Protein AF-A0A183HP71-F1 (afdb_monomer)

Foldseek 3Di:
DDDDDDDDFPQDFQWFQAPPRDIDGHFFFDQPDPCRDPVQQVWHFDADPVRGTGTDAPPQWDQQPAPRHTDHPVVSDADQADPDACQVVVVDLADPQWDWDQGNVGIATGGHGQWDWPDPCCPPHTRNDTHGSTDGDDD

Nearest PDB structures (foldseek):
  6pol-assembly3_F  TM=4.000E-01  e=1.725E-05  Homo sapiens
  6pog-assembly1_B  TM=3.734E-01  e=3.952E-04  Homo sapiens
  7do4-assembly1_A  TM=3.138E-01  e=9.184E-04  Homo sapiens
  2bo2-assembly2_B  TM=3.350E-01  e=2.134E-03  Homo sapiens
  2bo2-assembly1_A  TM=3.377E-01  e=4.959E-03  Homo sapiens

Structure (mmCIF, N/CA/C/O backbone):
data_AF-A0A183HP71-F1
#
_entry.id   AF-A0A183HP71-F1
#
loop_
_atom_site.group_PDB
_atom_site.id
_atom_site.type_symbol
_atom_site.label_atom_id
_atom_site.label_alt_id
_atom_site.label_comp_id
_atom_site.label_asym_id
_atom_site.label_entity_id
_atom_site.label_seq_id
_atom_site.pdbx_PDB_ins_code
_atom_site.Cartn_x
_atom_site.Cartn_y
_atom_site.Cartn_z
_atom_site.occupancy
_atom_site.B_iso_or_equiv
_atom_site.auth_seq_id
_atom_site.auth_comp_id
_atom_site.auth_asym_id
_atom_site.auth_atom_id
_atom_site.pdbx_PDB_model_num
ATOM 1 N N . MET A 1 1 ? 14.096 33.521 21.577 1.00 32.28 1 MET A N 1
ATOM 2 C CA . MET A 1 1 ? 13.036 33.972 22.499 1.00 32.28 1 MET A CA 1
ATOM 3 C C . MET A 1 1 ? 11.721 33.892 21.761 1.00 32.28 1 MET A C 1
ATOM 5 O O . MET A 1 1 ? 11.618 34.517 20.716 1.00 32.28 1 MET A O 1
ATOM 9 N N . GLU A 1 2 ? 10.813 33.071 22.289 1.00 38.75 2 GLU A N 1
ATOM 10 C CA . GLU A 1 2 ? 9.353 33.220 22.266 1.00 38.75 2 GLU A CA 1
ATOM 11 C C . GLU A 1 2 ? 8.719 33.864 21.026 1.00 38.75 2 GLU A C 1
ATOM 13 O O . GLU A 1 2 ? 8.859 35.069 20.802 1.00 38.75 2 GLU A O 1
ATOM 18 N N . ARG A 1 3 ? 7.870 33.094 20.334 1.00 34.62 3 ARG A N 1
ATOM 19 C CA . ARG A 1 3 ? 6.476 33.514 20.134 1.00 34.62 3 ARG A CA 1
ATOM 20 C C . ARG A 1 3 ? 5.609 32.359 19.625 1.00 34.62 3 ARG A C 1
ATOM 22 O O . ARG A 1 3 ? 5.648 31.992 18.457 1.00 34.62 3 ARG A O 1
ATOM 29 N N . ASN A 1 4 ? 4.808 31.820 20.542 1.00 41.53 4 ASN A N 1
ATOM 30 C CA . ASN A 1 4 ? 3.597 31.066 20.239 1.00 41.53 4 ASN A CA 1
ATOM 31 C C . ASN A 1 4 ? 2.701 31.889 19.307 1.00 41.53 4 ASN A C 1
ATOM 33 O O . ASN A 1 4 ? 2.211 32.931 19.731 1.00 41.53 4 ASN A O 1
ATOM 37 N N . PHE A 1 5 ? 2.444 31.415 18.088 1.00 36.69 5 PHE A N 1
ATOM 38 C CA . PHE A 1 5 ? 1.324 31.888 17.275 1.00 36.69 5 PHE A CA 1
ATOM 39 C C . PHE A 1 5 ? 0.696 30.708 16.531 1.00 36.69 5 PHE A C 1
ATOM 41 O O . PHE A 1 5 ? 1.190 30.230 15.514 1.00 36.69 5 PHE A O 1
ATOM 48 N N . PHE A 1 6 ? -0.415 30.233 17.092 1.00 49.78 6 PHE A N 1
ATOM 49 C CA . PHE A 1 6 ? -1.426 29.465 16.381 1.00 49.78 6 PHE A CA 1
ATOM 50 C C . PHE A 1 6 ? -1.922 30.292 15.189 1.00 49.78 6 PHE A C 1
ATOM 52 O O . PHE A 1 6 ? -2.352 31.424 15.396 1.00 49.78 6 PHE A O 1
ATOM 59 N N . THR A 1 7 ? -1.874 29.736 13.974 1.00 43.81 7 THR A N 1
ATOM 60 C CA . THR A 1 7 ? -2.961 29.674 12.965 1.00 43.81 7 THR A CA 1
ATOM 61 C C . THR A 1 7 ? -2.404 29.444 11.550 1.00 43.81 7 THR A C 1
ATOM 63 O O . THR A 1 7 ? -1.448 30.084 11.130 1.00 43.81 7 THR A O 1
ATOM 66 N N . ASN A 1 8 ? -3.061 28.530 10.821 1.00 38.72 8 ASN A N 1
ATOM 67 C CA . ASN A 1 8 ? -2.894 28.165 9.401 1.00 38.72 8 ASN A CA 1
ATOM 68 C C . ASN A 1 8 ? -1.723 27.235 9.029 1.00 38.72 8 ASN A C 1
ATOM 70 O O . ASN A 1 8 ? -0.827 27.579 8.263 1.00 38.72 8 ASN A O 1
ATOM 74 N N . LEU A 1 9 ? -1.811 25.991 9.511 1.00 43.06 9 LEU A N 1
ATOM 75 C CA . LEU A 1 9 ? -1.080 24.838 8.980 1.00 43.06 9 LEU A CA 1
ATOM 76 C C . LEU A 1 9 ? -1.717 24.410 7.647 1.00 43.06 9 LEU A C 1
ATOM 78 O O . LEU A 1 9 ? -2.740 23.726 7.641 1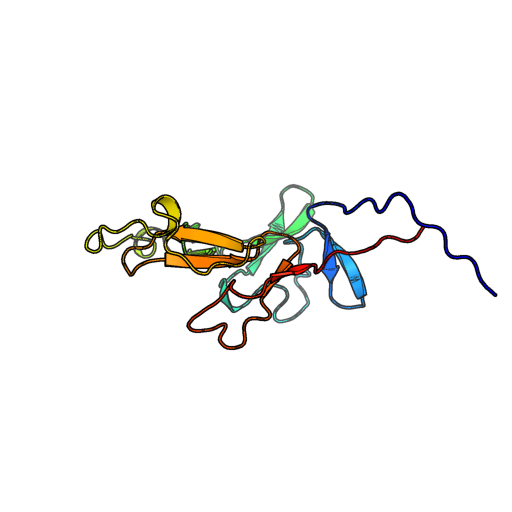.00 43.06 9 LEU A O 1
ATOM 82 N N . LEU A 1 10 ? -1.124 24.788 6.514 1.00 43.56 10 LEU A N 1
ATOM 83 C CA . LEU A 1 10 ? -1.446 24.145 5.239 1.00 43.56 10 LEU A CA 1
ATOM 84 C C . LEU A 1 10 ? -0.812 22.749 5.253 1.00 43.56 10 LEU A C 1
ATOM 86 O O . LEU A 1 10 ? 0.321 22.556 4.818 1.00 43.56 10 LEU A O 1
ATOM 90 N N . THR A 1 11 ? -1.537 21.770 5.800 1.00 47.81 11 THR A N 1
ATOM 91 C CA . THR A 1 11 ? -1.297 20.370 5.441 1.00 47.81 11 THR A CA 1
ATOM 92 C C . THR A 1 11 ? -1.473 20.294 3.931 1.00 47.81 11 THR A C 1
ATOM 94 O O . THR A 1 11 ? -2.521 20.667 3.416 1.00 47.81 11 THR A O 1
ATOM 97 N N . THR A 1 12 ? -0.434 19.908 3.198 1.00 49.12 12 THR A N 1
ATOM 98 C CA . THR A 1 12 ? -0.585 19.565 1.784 1.00 49.12 12 THR A CA 1
ATOM 99 C C . THR A 1 12 ? -0.930 18.081 1.744 1.00 49.12 12 THR A C 1
ATOM 101 O O . THR A 1 12 ? -0.071 17.258 2.078 1.00 49.12 12 THR A O 1
ATOM 104 N N . PRO A 1 13 ? -2.183 17.703 1.416 1.00 54.97 13 PRO A N 1
ATOM 105 C CA . PRO A 1 13 ? -2.508 16.308 1.159 1.00 54.97 13 PRO A CA 1
ATOM 106 C C . PRO A 1 13 ? -1.539 15.772 0.100 1.00 54.97 13 PRO A C 1
ATOM 108 O O . PRO A 1 13 ? -1.270 16.456 -0.887 1.00 54.97 13 PRO A O 1
ATOM 111 N N . GLY A 1 14 ? -0.962 14.596 0.341 1.00 59.00 14 GLY A N 1
ATOM 112 C CA . GLY A 1 14 ? -0.025 13.977 -0.595 1.00 59.00 14 GLY A CA 1
ATOM 113 C C . GLY A 1 14 ? 1.447 14.381 -0.447 1.00 59.00 14 GLY A C 1
ATOM 114 O O . GLY A 1 14 ? 2.200 14.109 -1.368 1.00 59.00 14 GLY A O 1
ATOM 115 N N . TYR A 1 15 ? 1.904 14.980 0.665 1.00 62.47 15 TYR A N 1
ATOM 116 C CA . TYR A 1 15 ? 3.344 15.155 0.957 1.00 62.47 15 TYR A CA 1
ATOM 117 C C . TYR A 1 15 ? 3.758 14.493 2.285 1.00 62.47 15 TYR A C 1
ATOM 119 O O . TYR A 1 15 ? 3.166 14.746 3.336 1.00 62.47 15 TYR A O 1
ATOM 127 N N . ILE A 1 16 ? 4.811 13.671 2.248 1.00 65.69 16 ILE A N 1
ATOM 128 C CA . ILE A 1 16 ? 5.365 12.920 3.389 1.00 65.69 16 ILE A CA 1
ATOM 129 C C . ILE A 1 16 ? 6.839 13.268 3.631 1.00 65.69 16 ILE A C 1
ATOM 131 O O . ILE A 1 16 ? 7.540 13.725 2.728 1.00 65.69 16 ILE A O 1
ATOM 135 N N . ILE A 1 17 ? 7.331 13.025 4.850 1.00 64.62 17 ILE A N 1
ATOM 136 C CA . ILE A 1 17 ? 8.763 13.143 5.168 1.00 64.62 17 ILE A CA 1
ATOM 137 C C . ILE A 1 17 ? 9.520 11.984 4.500 1.00 64.62 17 ILE A C 1
ATOM 139 O O . ILE A 1 17 ? 9.332 10.822 4.870 1.00 64.62 17 ILE A O 1
ATOM 143 N N . GLY A 1 18 ? 10.365 12.307 3.521 1.00 59.94 18 GLY A N 1
ATOM 144 C CA . GLY A 1 18 ? 11.227 11.370 2.805 1.00 59.94 18 GLY A CA 1
ATOM 145 C C . GLY A 1 18 ? 12.593 11.141 3.467 1.00 59.94 18 GLY A C 1
ATOM 146 O O . GLY A 1 18 ? 12.905 11.733 4.511 1.00 59.94 18 GLY A O 1
ATOM 147 N N . PRO A 1 19 ? 13.445 10.297 2.857 1.00 52.91 19 PRO A N 1
ATOM 148 C CA . PRO A 1 19 ? 14.820 10.083 3.301 1.00 52.91 19 PRO A CA 1
ATOM 149 C C . PRO A 1 19 ? 15.590 11.414 3.332 1.00 52.91 19 PRO A C 1
ATOM 151 O O . PRO A 1 19 ? 15.662 12.128 2.334 1.00 52.91 19 PRO A O 1
ATOM 154 N N . GLY A 1 20 ? 16.139 11.782 4.494 1.00 58.88 20 GLY A N 1
ATOM 155 C CA . GLY A 1 20 ? 16.827 13.066 4.700 1.00 58.88 20 GLY A CA 1
ATOM 156 C C . GLY A 1 20 ? 15.970 14.181 5.312 1.00 58.88 20 GLY A C 1
ATOM 157 O O . GLY A 1 20 ? 16.409 15.329 5.342 1.00 58.88 20 GLY A O 1
ATOM 158 N N . GLY A 1 21 ? 14.762 13.869 5.799 1.00 65.25 21 GLY A N 1
ATOM 159 C CA . GLY A 1 21 ? 13.929 14.814 6.559 1.00 65.25 21 GLY A CA 1
ATOM 160 C C . GLY A 1 21 ? 13.247 15.887 5.705 1.00 65.25 21 GLY A C 1
ATOM 161 O O . GLY A 1 21 ? 12.677 16.830 6.247 1.00 65.25 21 GLY A O 1
ATOM 162 N N . LYS A 1 22 ? 13.308 15.759 4.375 1.00 66.50 22 LYS A N 1
ATOM 163 C CA . LYS A 1 22 ? 12.680 16.683 3.425 1.00 66.50 22 LYS A CA 1
ATOM 164 C C . LYS A 1 22 ? 11.285 16.205 3.049 1.00 66.50 22 LYS A C 1
ATOM 166 O O . LYS A 1 22 ? 11.014 15.008 3.011 1.00 66.50 22 LYS A O 1
ATOM 171 N N . CYS A 1 23 ? 10.418 17.151 2.732 1.00 65.44 23 CYS A N 1
ATOM 172 C CA . CYS A 1 23 ? 9.072 16.868 2.265 1.00 65.44 23 CYS A CA 1
ATOM 173 C C . CYS A 1 23 ? 9.078 16.478 0.792 1.00 65.44 23 CYS A C 1
ATOM 175 O O . CYS A 1 23 ? 9.569 17.232 -0.045 1.00 65.44 23 CYS A O 1
ATOM 177 N N . GLN A 1 24 ? 8.521 15.309 0.492 1.00 68.69 24 GLN A N 1
ATOM 178 C CA . GLN A 1 24 ? 8.380 14.774 -0.859 1.00 68.69 24 GLN A CA 1
ATOM 179 C C . GLN A 1 24 ? 6.927 14.391 -1.117 1.00 68.69 24 GLN A C 1
ATOM 181 O O . GLN A 1 24 ? 6.196 14.089 -0.172 1.00 68.69 24 GLN A O 1
ATOM 186 N N . ALA A 1 25 ? 6.506 14.390 -2.381 1.00 66.88 25 ALA A N 1
ATOM 187 C CA . ALA A 1 25 ? 5.168 13.927 -2.713 1.00 66.88 25 ALA A CA 1
ATOM 188 C C . ALA A 1 25 ? 5.035 12.425 -2.385 1.00 66.88 25 ALA A C 1
ATOM 190 O O . ALA A 1 25 ? 5.949 11.627 -2.605 1.00 66.88 25 ALA A O 1
ATOM 191 N N . SER A 1 26 ? 3.915 12.051 -1.785 1.00 68.38 26 SER A N 1
ATOM 192 C CA . SER A 1 26 ? 3.536 10.689 -1.435 1.00 68.38 26 SER A CA 1
ATOM 193 C C . SER A 1 26 ? 3.548 9.823 -2.694 1.00 68.38 26 SER A C 1
ATOM 195 O O . SER A 1 26 ? 3.029 10.220 -3.732 1.00 68.38 26 SER A O 1
ATOM 197 N N . GLY A 1 27 ? 4.225 8.676 -2.629 1.00 73.50 27 GLY A N 1
ATOM 198 C CA . GLY A 1 27 ? 4.428 7.805 -3.787 1.00 73.50 27 GLY A CA 1
ATOM 199 C C . GLY A 1 27 ? 5.595 8.192 -4.704 1.00 73.50 27 GLY A C 1
ATOM 200 O O . GLY A 1 27 ? 5.866 7.437 -5.628 1.00 73.50 27 GLY A O 1
ATOM 201 N N . THR A 1 28 ? 6.324 9.290 -4.462 1.00 83.38 28 THR A N 1
ATOM 202 C CA . THR A 1 28 ? 7.600 9.551 -5.162 1.00 83.38 28 THR A CA 1
ATOM 203 C C . THR A 1 28 ? 8.739 8.720 -4.585 1.00 83.38 28 THR A C 1
ATOM 205 O O . THR A 1 28 ? 8.762 8.405 -3.392 1.00 83.38 28 THR A O 1
ATOM 208 N N . CYS A 1 29 ? 9.700 8.370 -5.433 1.00 85.25 29 CYS A N 1
ATOM 209 C CA . CYS A 1 29 ? 10.843 7.547 -5.059 1.00 85.25 29 CYS A CA 1
ATOM 210 C C . CYS A 1 29 ? 12.110 7.983 -5.802 1.00 85.25 29 CYS A C 1
ATOM 212 O O . CYS A 1 29 ? 12.066 8.776 -6.740 1.00 85.25 29 CYS A O 1
ATOM 214 N N . GLN A 1 30 ? 13.263 7.473 -5.364 1.00 86.44 30 GLN A N 1
ATOM 215 C CA . GLN A 1 30 ? 14.548 7.696 -6.026 1.00 86.44 30 GLN A CA 1
ATOM 216 C C . GLN A 1 30 ? 15.088 6.357 -6.542 1.00 86.44 30 GLN A C 1
ATOM 218 O O . GLN A 1 30 ? 15.310 5.461 -5.728 1.00 86.44 30 GLN A O 1
ATOM 223 N N . PRO A 1 31 ? 15.349 6.204 -7.853 1.00 87.19 31 PRO A N 1
ATOM 224 C CA . PRO A 1 31 ? 15.676 4.906 -8.456 1.00 87.19 31 PRO A CA 1
ATOM 225 C C . PRO A 1 31 ? 17.036 4.346 -8.011 1.00 87.19 31 PRO A C 1
ATOM 227 O O . PRO A 1 31 ? 17.298 3.158 -8.148 1.00 87.19 31 PRO A O 1
ATOM 230 N N . TYR A 1 32 ? 17.910 5.196 -7.471 1.00 85.50 32 TYR A N 1
ATOM 231 C CA . TYR A 1 32 ? 19.235 4.816 -6.979 1.00 85.50 32 TYR A CA 1
ATOM 232 C C . TYR A 1 32 ? 19.254 4.429 -5.493 1.00 85.50 32 TYR A C 1
ATOM 234 O O . TYR A 1 32 ? 20.295 4.000 -4.995 1.00 85.50 32 TYR A O 1
ATOM 242 N N . LEU A 1 33 ? 18.144 4.597 -4.765 1.00 81.19 33 LEU A N 1
ATOM 243 C CA . LEU A 1 33 ? 18.065 4.195 -3.364 1.00 81.19 33 LEU A CA 1
ATOM 244 C C . LEU A 1 33 ? 17.532 2.759 -3.240 1.00 81.19 33 LEU A C 1
ATOM 246 O O . LEU A 1 33 ? 16.492 2.441 -3.820 1.00 81.19 33 LEU A O 1
ATOM 250 N N . PRO A 1 34 ? 18.187 1.889 -2.449 1.00 82.06 34 PRO A N 1
ATOM 251 C CA . PRO A 1 34 ? 17.622 0.586 -2.127 1.00 82.06 34 PRO A CA 1
ATOM 252 C C . PRO A 1 34 ? 16.353 0.770 -1.290 1.00 82.06 34 PRO A C 1
ATOM 254 O O . PRO A 1 34 ? 16.304 1.628 -0.407 1.00 82.06 34 PRO A O 1
ATOM 257 N N . ASN A 1 35 ? 15.335 -0.054 -1.547 1.00 79.38 35 ASN A N 1
ATOM 258 C CA . ASN A 1 35 ? 14.058 -0.042 -0.822 1.00 79.38 35 ASN A CA 1
ATOM 259 C C . ASN A 1 35 ? 13.377 1.340 -0.834 1.00 79.38 35 ASN A C 1
ATOM 261 O O . ASN A 1 35 ? 12.796 1.767 0.162 1.00 79.38 35 ASN A O 1
ATOM 265 N N . ALA A 1 36 ? 13.470 2.051 -1.965 1.00 82.81 36 ALA A N 1
ATOM 266 C CA . ALA A 1 36 ? 12.874 3.375 -2.139 1.00 82.81 36 ALA A CA 1
ATOM 267 C C . ALA A 1 36 ? 11.334 3.377 -2.056 1.00 82.81 36 ALA A C 1
ATOM 269 O O . ALA A 1 36 ? 10.744 4.430 -1.821 1.00 82.81 36 ALA A O 1
ATOM 270 N N . CYS A 1 37 ? 10.704 2.213 -2.233 1.00 84.69 37 CYS A N 1
ATOM 271 C CA . CYS A 1 37 ? 9.262 1.989 -2.141 1.00 84.69 37 CYS A CA 1
ATOM 272 C C . CYS A 1 37 ? 8.918 1.008 -1.011 1.00 84.69 37 CYS A C 1
ATOM 274 O O . CYS A 1 37 ? 9.800 0.310 -0.500 1.00 84.69 37 CYS A O 1
ATOM 276 N N . ASP A 1 38 ? 7.643 0.956 -0.602 1.00 83.50 38 ASP A N 1
ATOM 277 C CA . ASP A 1 38 ? 7.209 0.057 0.473 1.00 83.50 38 ASP A CA 1
ATOM 278 C C . ASP A 1 38 ? 7.350 -1.395 0.008 1.00 83.50 38 ASP A C 1
ATOM 280 O O . ASP A 1 38 ? 6.552 -1.903 -0.781 1.00 83.50 38 ASP A O 1
ATOM 284 N N . GLN A 1 39 ? 8.370 -2.080 0.526 1.00 83.12 39 GLN A N 1
ATOM 285 C CA . GLN A 1 39 ? 8.668 -3.462 0.154 1.00 83.12 39 GLN A CA 1
ATOM 286 C C . GLN A 1 39 ? 7.490 -4.407 0.414 1.00 83.12 39 GLN A C 1
ATOM 288 O O . GLN A 1 39 ? 7.363 -5.423 -0.263 1.00 83.12 39 GLN A O 1
ATOM 293 N N . ARG A 1 40 ? 6.593 -4.073 1.354 1.00 82.31 40 ARG A N 1
ATOM 294 C CA . ARG A 1 40 ? 5.398 -4.880 1.645 1.00 82.31 40 ARG A CA 1
ATOM 295 C C . ARG A 1 40 ? 4.360 -4.794 0.532 1.00 82.31 40 ARG A C 1
ATOM 297 O O . ARG A 1 40 ? 3.566 -5.713 0.381 1.00 82.31 40 ARG A O 1
ATOM 304 N N . ARG A 1 41 ? 4.360 -3.700 -0.236 1.00 86.12 41 ARG A N 1
ATOM 305 C CA . ARG A 1 41 ? 3.464 -3.496 -1.380 1.00 86.12 41 ARG A CA 1
ATOM 306 C C . ARG A 1 41 ? 4.022 -4.066 -2.680 1.00 86.12 41 ARG A C 1
ATOM 308 O O . ARG A 1 41 ? 3.302 -4.068 -3.671 1.00 86.12 41 ARG A O 1
ATOM 315 N N . ASN A 1 42 ? 5.259 -4.571 -2.673 1.00 88.50 42 ASN A N 1
ATOM 316 C CA . ASN A 1 42 ? 5.940 -5.100 -3.856 1.00 88.50 42 ASN A CA 1
ATOM 317 C C . ASN A 1 42 ? 5.990 -4.086 -5.021 1.00 88.50 42 ASN A C 1
ATOM 319 O O . ASN A 1 42 ? 5.809 -4.435 -6.185 1.00 88.50 42 ASN A O 1
ATOM 323 N N . GLU A 1 43 ? 6.176 -2.810 -4.682 1.00 91.31 43 GLU A N 1
ATOM 324 C CA . GLU A 1 43 ? 6.291 -1.709 -5.638 1.00 91.31 43 GLU A CA 1
ATOM 325 C C . GLU A 1 43 ? 7.732 -1.547 -6.122 1.00 91.31 43 GLU A C 1
ATOM 327 O O . GLU A 1 43 ? 8.688 -1.708 -5.356 1.00 91.31 43 GLU A O 1
ATOM 332 N N . GLU A 1 44 ? 7.873 -1.117 -7.370 1.00 91.56 44 GLU A N 1
ATOM 333 C CA . GLU A 1 44 ? 9.141 -0.706 -7.954 1.00 91.56 44 GLU A CA 1
ATOM 334 C C . GLU A 1 44 ? 9.148 0.800 -8.205 1.00 91.56 44 GLU A C 1
ATOM 336 O O . GLU A 1 44 ? 8.121 1.422 -8.482 1.00 91.56 44 GLU A O 1
ATOM 341 N N . CYS A 1 45 ? 10.333 1.399 -8.098 1.00 91.62 45 CYS A N 1
ATOM 342 C CA . CYS A 1 45 ? 10.514 2.806 -8.408 1.00 91.62 45 CYS A CA 1
ATOM 343 C C . CYS A 1 45 ? 10.637 2.981 -9.925 1.00 91.62 45 CYS A C 1
ATOM 345 O O . CYS A 1 45 ? 11.710 2.749 -10.487 1.00 91.62 45 CYS A O 1
ATOM 347 N N . LEU A 1 46 ? 9.539 3.360 -10.581 1.00 92.56 46 LEU A N 1
ATOM 348 C CA . LEU A 1 46 ? 9.436 3.445 -12.038 1.00 92.56 46 LEU A CA 1
ATOM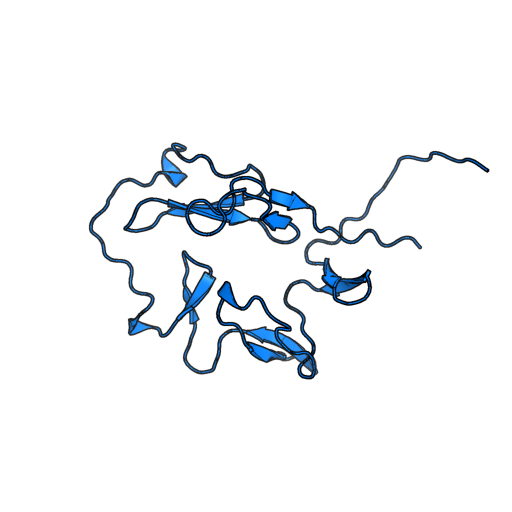 349 C C . LEU A 1 46 ? 9.233 4.899 -12.501 1.00 92.56 46 LEU A C 1
ATOM 351 O O . LEU A 1 46 ? 8.719 5.718 -11.735 1.00 92.56 46 LEU A O 1
ATOM 355 N N . PRO A 1 47 ? 9.650 5.250 -13.734 1.00 91.62 47 PRO A N 1
ATOM 356 C CA . PRO A 1 47 ? 9.415 6.579 -14.294 1.00 91.62 47 PRO A CA 1
ATOM 357 C C . PRO A 1 47 ? 7.919 6.918 -14.357 1.00 91.62 47 PRO A C 1
ATOM 359 O O . PRO A 1 47 ? 7.102 6.047 -14.658 1.00 91.62 47 PRO A O 1
ATOM 362 N N . ASP A 1 48 ? 7.565 8.175 -14.093 1.00 87.88 48 ASP A N 1
ATOM 363 C CA . ASP A 1 48 ? 6.215 8.711 -14.310 1.00 87.88 48 ASP A CA 1
ATOM 364 C C . ASP A 1 48 ? 6.110 9.520 -15.621 1.00 87.88 48 ASP A C 1
ATOM 366 O O . ASP A 1 48 ? 7.113 9.825 -16.273 1.00 87.88 48 ASP A O 1
ATOM 370 N N . ASP A 1 49 ? 4.884 9.896 -16.001 1.00 87.88 49 ASP A N 1
ATOM 371 C CA . ASP A 1 49 ? 4.594 10.665 -17.225 1.00 87.88 49 ASP A CA 1
ATOM 372 C C . ASP A 1 49 ? 5.109 12.119 -17.192 1.00 87.88 49 ASP A C 1
ATOM 374 O O . ASP A 1 49 ? 5.137 12.805 -18.216 1.00 87.88 49 ASP A O 1
ATOM 378 N N . TYR A 1 50 ? 5.522 12.607 -16.022 1.00 85.69 50 TYR A N 1
ATOM 379 C CA . TYR A 1 50 ? 5.989 13.974 -15.788 1.00 85.69 50 TYR A CA 1
ATOM 380 C C . TYR A 1 50 ? 7.522 14.065 -15.702 1.00 85.69 50 TYR A C 1
ATOM 382 O O . TYR A 1 50 ? 8.062 15.132 -15.399 1.00 85.69 50 TYR A O 1
ATOM 390 N N . GLY A 1 51 ? 8.233 12.969 -15.992 1.00 82.56 51 GLY A N 1
ATOM 391 C CA . GLY A 1 51 ? 9.695 12.897 -15.943 1.00 82.56 51 GLY A CA 1
ATOM 392 C C . GLY A 1 51 ? 10.272 12.713 -14.534 1.00 82.56 51 GLY A C 1
ATOM 393 O O . GLY A 1 51 ? 11.478 12.886 -14.343 1.00 82.56 51 GLY A O 1
ATOM 394 N N . GLY A 1 52 ? 9.429 12.389 -13.553 1.00 86.12 52 GLY A N 1
ATOM 395 C CA . GLY A 1 52 ? 9.795 11.968 -12.205 1.00 86.12 52 GLY A CA 1
ATOM 396 C C . GLY A 1 52 ? 9.840 10.445 -12.053 1.00 86.12 52 GLY A C 1
ATOM 397 O O . GLY A 1 52 ? 9.781 9.694 -13.026 1.00 86.12 52 GLY A O 1
ATOM 398 N N . PHE A 1 53 ? 9.967 9.985 -10.808 1.00 89.06 53 PHE A N 1
ATOM 399 C CA . PHE A 1 53 ? 9.913 8.567 -10.455 1.00 89.06 53 PHE A CA 1
ATOM 400 C C . PHE A 1 53 ? 8.914 8.355 -9.322 1.00 89.06 53 PHE A C 1
ATOM 402 O O . PHE A 1 53 ? 8.940 9.063 -8.307 1.00 89.06 53 PHE A O 1
ATOM 409 N N . THR A 1 54 ? 8.060 7.350 -9.480 1.00 89.25 54 THR A N 1
ATOM 410 C CA . THR A 1 54 ? 7.026 6.997 -8.510 1.00 89.25 54 THR A CA 1
ATOM 411 C C . THR A 1 54 ? 6.993 5.497 -8.240 1.00 89.25 54 THR A C 1
ATOM 413 O O . THR A 1 54 ? 7.394 4.678 -9.067 1.00 89.25 54 THR A O 1
ATOM 416 N N . CYS A 1 55 ? 6.535 5.131 -7.045 1.00 89.56 55 CYS A N 1
ATOM 417 C CA . CYS A 1 55 ? 6.311 3.750 -6.648 1.00 89.56 55 CYS A CA 1
ATOM 418 C C . CYS A 1 55 ? 5.093 3.206 -7.390 1.00 89.56 55 CYS A C 1
ATOM 420 O O . CYS A 1 55 ? 3.946 3.565 -7.102 1.00 89.56 55 CYS A O 1
ATOM 422 N N . GLN A 1 56 ? 5.355 2.341 -8.358 1.00 92.56 56 GLN A N 1
ATOM 423 C CA . GLN A 1 56 ? 4.358 1.753 -9.240 1.00 92.56 56 GLN A CA 1
ATOM 424 C C . GLN A 1 56 ? 4.440 0.231 -9.162 1.00 92.56 56 GLN A C 1
ATOM 426 O O . GLN A 1 56 ? 5.436 -0.339 -8.709 1.00 92.56 56 GLN A O 1
ATOM 431 N N . CYS A 1 57 ? 3.378 -0.443 -9.596 1.00 92.50 57 CYS A N 1
ATOM 432 C CA . CYS A 1 57 ? 3.455 -1.886 -9.738 1.00 92.50 57 CYS A CA 1
ATOM 433 C C . CYS A 1 57 ? 4.374 -2.262 -10.902 1.00 92.50 57 CYS A C 1
ATOM 435 O O . CYS A 1 57 ? 4.387 -1.557 -11.914 1.00 92.50 57 CYS A O 1
ATOM 437 N N . PRO A 1 58 ? 5.111 -3.379 -10.786 1.00 92.38 58 PRO A N 1
ATOM 438 C CA . PRO A 1 58 ? 5.883 -3.911 -11.897 1.00 92.38 58 PRO A CA 1
ATOM 439 C C . PRO A 1 58 ? 5.003 -4.163 -13.127 1.00 92.38 58 PRO A C 1
ATOM 441 O O . PRO A 1 58 ? 3.783 -4.323 -13.030 1.00 92.38 58 PRO A O 1
ATOM 444 N N . VAL A 1 59 ? 5.633 -4.256 -14.298 1.00 90.44 59 VAL A N 1
ATOM 445 C CA . VAL A 1 59 ? 4.927 -4.495 -15.565 1.00 90.44 59 VAL A CA 1
ATOM 446 C C . VAL A 1 59 ? 4.040 -5.744 -15.463 1.00 90.44 59 VAL A C 1
ATOM 448 O O . VAL A 1 59 ? 4.464 -6.786 -14.959 1.00 90.44 59 VAL A O 1
ATOM 451 N N . ASN A 1 60 ? 2.808 -5.646 -15.972 1.00 86.62 60 ASN A N 1
ATOM 452 C CA . ASN A 1 60 ? 1.774 -6.692 -15.920 1.00 86.62 60 ASN A CA 1
ATOM 453 C C . ASN A 1 60 ? 1.285 -7.053 -14.505 1.00 86.62 60 ASN A C 1
ATOM 455 O O . ASN A 1 60 ? 0.748 -8.144 -14.291 1.00 86.62 60 ASN A O 1
ATOM 459 N N . GLN A 1 61 ? 1.457 -6.152 -13.543 1.00 92.00 61 GLN A N 1
ATOM 460 C CA . GLN A 1 61 ? 0.852 -6.252 -12.222 1.00 92.00 61 GLN A CA 1
ATOM 461 C C . GLN A 1 61 ? -0.075 -5.066 -11.978 1.00 92.00 61 GLN A C 1
ATOM 463 O O . GLN A 1 61 ? 0.119 -3.973 -12.509 1.00 92.00 61 GLN A O 1
ATOM 468 N N . ILE A 1 62 ? -1.088 -5.291 -11.153 1.00 88.81 62 ILE A N 1
ATOM 469 C CA . ILE A 1 62 ? -2.011 -4.266 -10.678 1.00 88.81 62 ILE A CA 1
ATOM 470 C C . ILE A 1 62 ? -1.971 -4.231 -9.153 1.00 88.81 62 ILE A C 1
ATOM 472 O O . ILE A 1 62 ? -1.556 -5.194 -8.507 1.00 88.81 62 ILE A O 1
ATOM 476 N N . ARG A 1 63 ? -2.415 -3.122 -8.560 1.00 87.38 63 ARG A N 1
ATOM 477 C CA . ARG A 1 63 ? -2.607 -3.057 -7.109 1.00 87.38 63 ARG A CA 1
ATOM 478 C C . ARG A 1 63 ? -3.820 -3.895 -6.738 1.00 87.38 63 ARG A C 1
ATOM 480 O O . ARG A 1 63 ? -4.902 -3.672 -7.278 1.00 87.38 63 ARG A O 1
ATOM 487 N N . HIS A 1 64 ? -3.653 -4.808 -5.788 1.00 83.69 64 HIS A N 1
ATOM 488 C CA . HIS A 1 64 ? -4.776 -5.521 -5.202 1.00 83.69 64 HIS A CA 1
ATOM 489 C C . HIS A 1 64 ? -5.761 -4.505 -4.594 1.00 83.69 64 HIS A C 1
ATOM 491 O O . HIS A 1 64 ? -5.327 -3.677 -3.785 1.00 83.69 64 HIS A O 1
ATOM 497 N N . PRO A 1 65 ? -7.070 -4.561 -4.907 1.00 76.12 65 PRO A N 1
ATOM 498 C CA . PRO A 1 65 ? -8.043 -3.584 -4.404 1.00 76.12 65 PRO A CA 1
ATOM 499 C C . PRO A 1 65 ? -8.082 -3.558 -2.869 1.00 76.12 65 PRO A C 1
ATOM 501 O O . PRO A 1 65 ? -8.146 -2.494 -2.257 1.00 76.12 65 PRO A O 1
ATOM 504 N N . VAL A 1 66 ? -7.947 -4.739 -2.262 1.00 71.31 66 VAL A N 1
ATOM 505 C CA . VAL A 1 66 ? -7.866 -4.934 -0.811 1.00 71.31 66 VAL A CA 1
ATOM 506 C C . VAL A 1 66 ? -6.505 -4.583 -0.206 1.00 71.31 66 VAL A C 1
ATOM 508 O O . VAL A 1 66 ? -6.391 -3.651 0.583 1.00 71.31 66 VAL A O 1
ATOM 511 N N . THR A 1 67 ? -5.460 -5.350 -0.517 1.00 74.62 67 THR A N 1
ATOM 512 C CA . THR A 1 67 ? -4.201 -5.277 0.240 1.00 74.62 67 THR A CA 1
ATOM 513 C C . THR A 1 67 ? -3.276 -4.158 -0.233 1.00 74.62 67 THR A C 1
ATOM 515 O O . THR A 1 67 ? -2.295 -3.860 0.443 1.00 74.62 67 THR A O 1
ATOM 518 N N . GLN A 1 68 ? -3.570 -3.527 -1.379 1.00 84.88 68 GLN A N 1
ATOM 519 C CA . GLN A 1 68 ? -2.709 -2.543 -2.054 1.00 84.88 68 GLN A CA 1
ATOM 520 C C . GLN A 1 68 ? -1.327 -3.089 -2.459 1.00 84.88 68 GLN A C 1
ATOM 522 O O . GLN A 1 68 ? -0.452 -2.321 -2.866 1.00 84.88 68 GLN A O 1
ATOM 527 N N . ILE A 1 69 ? -1.142 -4.410 -2.379 1.00 86.44 69 ILE A N 1
ATOM 528 C CA . ILE A 1 69 ? 0.050 -5.131 -2.824 1.00 86.44 69 ILE A CA 1
ATOM 529 C C . ILE A 1 69 ? -0.041 -5.335 -4.336 1.00 86.44 69 ILE A C 1
ATOM 531 O O . ILE A 1 69 ? -1.104 -5.669 -4.857 1.00 86.44 69 ILE A O 1
ATOM 535 N N . CYS A 1 70 ? 1.062 -5.134 -5.049 1.00 90.62 70 CYS A N 1
ATOM 536 C CA . CYS A 1 70 ? 1.149 -5.416 -6.473 1.00 90.62 70 CYS A CA 1
ATOM 537 C C . CYS A 1 70 ? 1.101 -6.928 -6.728 1.00 90.62 70 CYS A C 1
ATOM 539 O O . CYS A 1 70 ? 1.957 -7.681 -6.257 1.00 90.62 70 CYS A O 1
ATOM 541 N N . CYS A 1 71 ? 0.081 -7.367 -7.463 1.00 88.38 71 CYS A N 1
ATOM 542 C CA . CYS A 1 71 ? -0.166 -8.760 -7.827 1.00 88.38 71 CYS A CA 1
ATOM 543 C C . CYS A 1 71 ? -0.505 -8.879 -9.318 1.00 88.38 71 CYS A C 1
ATOM 545 O O . CYS A 1 71 ? -0.884 -7.913 -9.983 1.00 88.38 71 CYS A O 1
ATOM 547 N N . LYS A 1 72 ? -0.342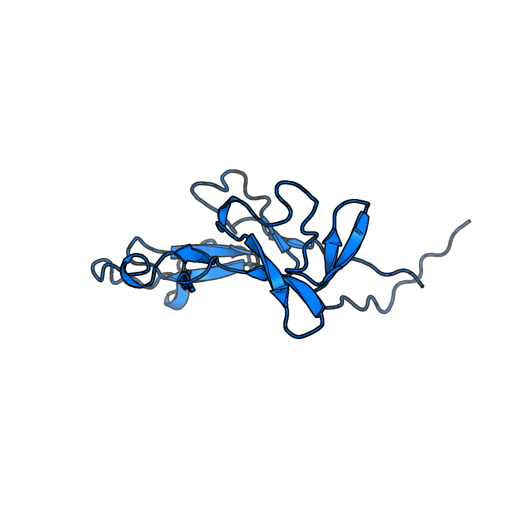 -10.082 -9.875 1.00 89.06 72 LYS A N 1
ATOM 548 C CA . LYS A 1 72 ? -0.809 -10.378 -11.237 1.00 89.06 72 LYS A CA 1
ATOM 549 C C . LYS A 1 72 ? -2.332 -10.417 -11.254 1.00 89.06 72 LYS A C 1
ATOM 551 O O . LYS A 1 72 ? -2.924 -10.873 -10.284 1.00 89.06 72 LYS A O 1
ATOM 556 N N . PHE A 1 73 ? -2.938 -10.032 -12.375 1.00 78.19 73 PHE A N 1
ATOM 557 C CA . PHE A 1 73 ? -4.395 -9.990 -12.537 1.00 78.19 73 PHE A CA 1
ATOM 558 C C . PHE A 1 73 ? -5.091 -11.284 -12.072 1.00 78.19 73 PHE A C 1
ATOM 560 O O . PHE A 1 73 ? -6.023 -11.230 -11.277 1.00 78.19 73 PHE A O 1
ATOM 567 N N . ASP A 1 74 ? -4.556 -12.445 -12.454 1.00 73.06 74 ASP A N 1
ATOM 568 C CA . ASP A 1 74 ? -5.123 -13.757 -12.106 1.00 73.06 74 ASP A CA 1
ATOM 569 C C . ASP A 1 74 ? -4.917 -14.164 -10.634 1.00 73.06 74 ASP A C 1
ATOM 571 O O . ASP A 1 74 ? -5.547 -15.104 -10.163 1.00 73.06 74 ASP A O 1
ATOM 575 N N . LEU A 1 75 ? -4.028 -13.476 -9.909 1.00 70.62 75 LEU A N 1
ATOM 576 C CA . LEU A 1 75 ? -3.723 -13.708 -8.490 1.00 70.62 75 LEU A CA 1
ATOM 577 C C . LEU A 1 75 ? -4.378 -12.677 -7.563 1.00 70.62 75 LEU A C 1
ATOM 579 O O . LEU A 1 75 ? -4.386 -12.880 -6.356 1.00 70.62 75 LEU A O 1
ATOM 583 N N . CYS A 1 76 ? -4.904 -11.575 -8.102 1.00 74.00 76 CYS A N 1
ATOM 584 C CA . CYS A 1 76 ? -5.653 -10.580 -7.333 1.00 74.00 76 CYS A CA 1
ATOM 585 C C . CYS A 1 76 ? -7.142 -10.962 -7.178 1.00 74.00 76 CYS A C 1
ATOM 587 O O . CYS A 1 76 ? -7.979 -10.080 -6.977 1.00 74.00 76 CYS A O 1
ATOM 589 N N . GLN A 1 77 ? -7.485 -12.243 -7.361 1.00 68.75 77 GLN A N 1
ATOM 590 C CA . GLN A 1 77 ? -8.858 -12.734 -7.275 1.00 68.75 77 GLN A CA 1
ATOM 591 C C . GLN A 1 77 ? -9.318 -12.840 -5.818 1.00 68.75 77 GLN A C 1
ATOM 593 O O . GLN A 1 77 ? -8.555 -13.225 -4.937 1.00 68.75 77 GLN A O 1
ATOM 598 N N . ILE A 1 78 ? -10.581 -12.474 -5.628 1.00 62.78 78 ILE A N 1
ATOM 599 C CA . ILE A 1 78 ? -11.343 -12.415 -4.381 1.00 62.78 78 ILE A CA 1
ATOM 600 C C . ILE A 1 78 ? -12.125 -13.753 -4.300 1.00 62.78 78 ILE A C 1
ATOM 602 O O . ILE A 1 78 ? -12.892 -14.063 -5.212 1.00 62.78 78 ILE A O 1
ATOM 606 N N . ASP A 1 79 ? -11.840 -14.597 -3.307 1.00 54.69 79 ASP A N 1
ATOM 607 C CA . ASP A 1 79 ? -12.475 -15.895 -3.016 1.00 54.69 79 ASP A CA 1
ATOM 608 C C . ASP A 1 79 ? -13.853 -1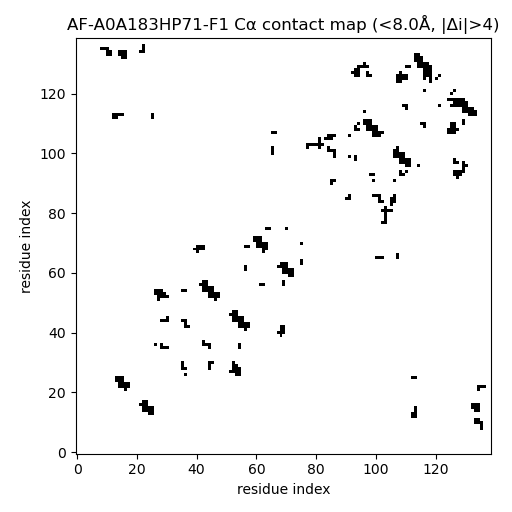5.680 -2.349 1.00 54.69 79 ASP A C 1
ATOM 610 O O . ASP A 1 79 ? -13.942 -15.422 -1.163 1.00 54.69 79 ASP A O 1
ATOM 614 N N . GLU A 1 80 ? -14.961 -15.771 -3.087 1.00 57.31 80 GLU A N 1
ATOM 615 C CA . GLU A 1 80 ? -16.317 -15.328 -2.679 1.00 57.31 80 GLU A CA 1
ATOM 616 C C . GLU A 1 80 ? -16.945 -15.913 -1.380 1.00 57.31 80 GLU A C 1
ATOM 618 O O . GLU A 1 80 ? -18.121 -15.659 -1.102 1.00 57.31 80 GLU A O 1
ATOM 623 N N . ASN A 1 81 ? -16.242 -16.686 -0.548 1.00 58.16 81 ASN A N 1
ATOM 624 C CA . ASN A 1 81 ? -16.858 -17.436 0.550 1.00 58.16 81 ASN A CA 1
ATOM 625 C C . ASN A 1 81 ? -16.595 -16.909 1.975 1.00 58.16 81 ASN A C 1
ATOM 627 O O . ASN A 1 81 ? -16.301 -17.687 2.890 1.00 58.16 81 ASN A O 1
ATOM 631 N N . ARG A 1 82 ? -16.820 -15.606 2.200 1.00 56.75 82 ARG A N 1
ATOM 632 C CA . ARG A 1 82 ? -17.168 -15.048 3.526 1.00 56.75 82 ARG A CA 1
ATOM 633 C C . ARG A 1 82 ? -17.948 -13.734 3.386 1.00 56.75 82 ARG A C 1
ATOM 635 O O . ARG A 1 82 ? -17.401 -12.654 3.236 1.00 56.75 82 ARG A O 1
ATOM 642 N N . LEU A 1 83 ? -19.271 -13.838 3.448 1.00 61.62 83 LEU A N 1
ATOM 643 C CA . LEU A 1 83 ? -20.229 -12.788 3.064 1.00 61.62 83 LEU A CA 1
ATOM 644 C C . LEU A 1 83 ? -20.597 -11.775 4.171 1.00 61.62 83 LEU A C 1
ATOM 646 O O . LEU A 1 83 ? -21.683 -11.195 4.134 1.00 61.62 83 LEU A O 1
ATOM 650 N N . VAL A 1 84 ? -19.744 -11.562 5.177 1.00 76.44 84 VAL A N 1
ATOM 651 C CA . VAL A 1 84 ? -19.971 -10.483 6.155 1.00 76.44 84 VAL A CA 1
ATOM 652 C C . VAL A 1 84 ? -19.132 -9.294 5.735 1.00 76.44 84 VAL A C 1
ATOM 654 O O . VAL A 1 84 ? -17.918 -9.394 5.722 1.00 76.44 84 VAL A O 1
ATOM 657 N N . ASP A 1 85 ? -19.788 -8.182 5.402 1.00 85.38 85 ASP A N 1
ATOM 658 C CA . ASP A 1 85 ? -19.101 -6.916 5.181 1.00 85.38 85 ASP A CA 1
ATOM 659 C C . ASP A 1 85 ? -18.957 -6.175 6.511 1.00 85.38 85 ASP A C 1
ATOM 661 O O . ASP A 1 85 ? -19.873 -5.461 6.948 1.00 85.38 85 ASP A O 1
ATOM 665 N N . GLU A 1 86 ? -17.827 -6.379 7.196 1.00 87.31 86 GLU A N 1
ATOM 666 C CA . GLU A 1 86 ? -17.570 -5.709 8.470 1.00 87.31 86 GLU A CA 1
ATOM 667 C C . GLU A 1 86 ? -17.431 -4.192 8.313 1.00 87.31 86 GLU A C 1
ATOM 669 O O . GLU A 1 86 ? -17.759 -3.454 9.247 1.00 87.31 86 GLU A O 1
ATOM 674 N N . CYS A 1 87 ? -17.010 -3.723 7.135 1.00 90.44 87 CYS A N 1
ATOM 675 C CA . CYS A 1 87 ? -16.881 -2.306 6.814 1.00 90.44 87 CYS A CA 1
ATOM 676 C C . CYS A 1 87 ? -18.247 -1.630 6.673 1.00 90.44 87 CYS A C 1
ATOM 678 O O . CYS A 1 87 ? -18.491 -0.604 7.309 1.00 90.44 87 CYS A O 1
ATOM 680 N N . ALA A 1 88 ? -19.164 -2.219 5.904 1.00 89.19 88 ALA A N 1
ATOM 681 C CA . ALA A 1 88 ? -20.530 -1.716 5.753 1.00 89.19 88 ALA A CA 1
ATOM 682 C C . ALA A 1 88 ? -21.345 -1.859 7.045 1.00 89.19 88 ALA A C 1
ATOM 684 O O . ALA A 1 88 ? -22.187 -1.014 7.351 1.00 89.19 88 ALA A O 1
ATOM 685 N N . SER A 1 89 ? -21.073 -2.907 7.823 1.00 86.75 89 SER A N 1
ATOM 686 C CA . SER A 1 89 ? -21.754 -3.170 9.094 1.00 86.75 89 SER A CA 1
ATOM 687 C C . SER A 1 89 ? -21.168 -2.378 10.272 1.00 86.75 89 SER A C 1
ATOM 689 O O . SER A 1 89 ? -21.739 -2.394 11.361 1.00 86.75 89 SER A O 1
ATOM 691 N N . GLY A 1 90 ? -20.034 -1.692 10.083 1.00 87.94 90 GLY A N 1
ATOM 692 C CA . GLY A 1 90 ? -19.355 -0.922 11.130 1.00 87.94 90 GLY A CA 1
ATOM 693 C C . GLY A 1 90 ? -18.769 -1.775 12.262 1.00 87.94 90 GLY A C 1
ATOM 694 O O . GLY A 1 90 ? -18.461 -1.256 13.333 1.00 87.94 90 GLY A O 1
ATOM 695 N N . ILE A 1 91 ? -18.611 -3.081 12.043 1.00 88.69 91 ILE A N 1
ATOM 696 C CA . ILE A 1 91 ? -18.080 -4.054 13.014 1.00 88.69 91 ILE A CA 1
ATOM 697 C C . ILE A 1 91 ? -16.580 -4.287 12.791 1.00 88.69 91 ILE A C 1
ATOM 699 O O . ILE A 1 91 ? -16.079 -5.407 12.850 1.00 88.69 91 ILE A O 1
ATOM 703 N N . HIS A 1 92 ? -15.857 -3.199 12.547 1.00 91.94 92 HIS A N 1
ATOM 704 C CA . HIS A 1 92 ? -14.413 -3.182 12.373 1.00 91.94 92 HIS A CA 1
ATOM 705 C C . HIS A 1 92 ? -13.750 -2.318 13.447 1.00 91.94 92 HIS A C 1
ATOM 707 O O . HIS A 1 92 ? -14.329 -1.359 13.952 1.00 91.94 92 HIS A O 1
ATOM 713 N N . ASP A 1 93 ? -12.492 -2.606 13.759 1.00 94.81 93 ASP A N 1
ATOM 714 C CA . ASP A 1 93 ? -11.681 -1.846 14.718 1.00 94.81 93 ASP A CA 1
ATOM 715 C C . ASP A 1 93 ? -10.635 -0.935 14.043 1.00 94.81 93 ASP A C 1
ATOM 717 O O . ASP A 1 93 ? -9.709 -0.474 14.703 1.00 94.81 93 ASP A O 1
ATOM 721 N N . CYS A 1 94 ? -10.772 -0.649 12.739 1.00 96.00 94 CYS A N 1
ATOM 722 C CA . CYS A 1 94 ? -9.909 0.302 12.023 1.00 96.00 94 CYS A CA 1
ATOM 723 C C . CYS A 1 94 ? -9.772 1.654 12.742 1.00 96.00 94 CYS A C 1
ATOM 725 O O . CYS A 1 94 ? -10.748 2.195 13.266 1.00 96.00 94 CYS A O 1
ATOM 727 N N . ASP A 1 95 ? -8.578 2.252 12.678 1.00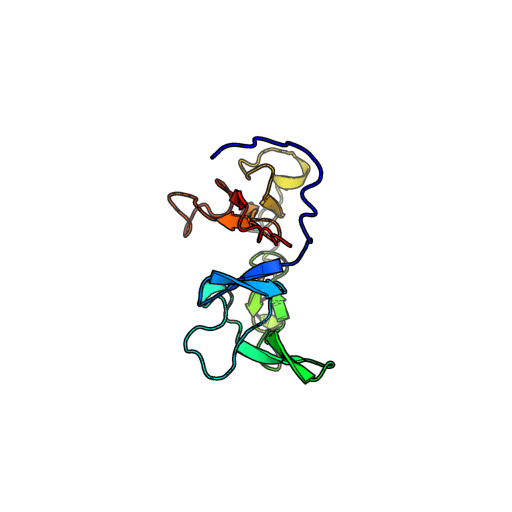 97.00 95 ASP A N 1
ATOM 728 C CA . ASP A 1 95 ? -8.374 3.640 13.099 1.00 97.00 95 ASP A CA 1
ATOM 729 C C . ASP A 1 95 ? -9.279 4.585 12.278 1.00 97.00 95 ASP A C 1
ATOM 731 O O . ASP A 1 95 ? -9.553 4.351 11.101 1.00 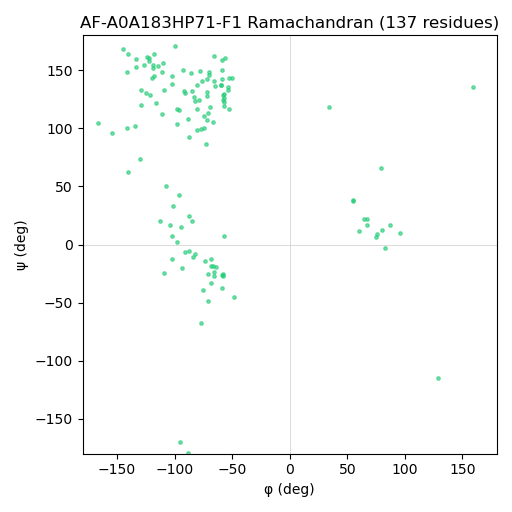97.00 95 ASP A O 1
ATOM 735 N N . ARG A 1 96 ? -9.708 5.711 12.857 1.00 94.62 96 ARG A N 1
ATOM 736 C CA . ARG A 1 96 ? -10.472 6.752 12.134 1.00 94.62 96 ARG A CA 1
ATOM 737 C C . ARG A 1 96 ? -9.723 7.314 10.915 1.00 94.62 96 ARG A C 1
ATOM 739 O O . ARG A 1 96 ? -10.329 7.802 9.954 1.00 94.62 96 ARG A O 1
ATOM 746 N N . ASN A 1 97 ? -8.395 7.268 10.970 1.00 92.56 97 ASN A N 1
ATOM 747 C CA . ASN A 1 97 ? -7.479 7.668 9.914 1.00 92.56 97 ASN A CA 1
ATOM 748 C C . ASN A 1 97 ? -7.055 6.474 9.044 1.00 92.56 97 ASN A C 1
ATOM 750 O O . ASN A 1 97 ? -6.095 6.590 8.288 1.00 92.56 97 ASN A O 1
ATOM 754 N N . ALA A 1 98 ? -7.758 5.345 9.123 1.00 93.50 98 ALA A N 1
ATOM 755 C CA . ALA A 1 98 ? -7.618 4.209 8.227 1.00 93.50 98 ALA A CA 1
ATOM 756 C C . ALA A 1 98 ? -8.845 4.063 7.316 1.00 93.50 98 ALA A C 1
ATOM 758 O O . ALA A 1 98 ? -9.938 4.546 7.615 1.00 93.50 98 ALA A O 1
ATOM 759 N N . ASN A 1 99 ? -8.639 3.408 6.181 1.00 93.88 99 ASN A N 1
ATOM 760 C CA . ASN A 1 99 ? -9.681 2.878 5.321 1.00 93.88 99 ASN A CA 1
ATOM 761 C C . ASN A 1 99 ? -9.969 1.438 5.756 1.00 93.88 99 ASN A C 1
ATOM 763 O O . ASN A 1 99 ? -9.033 0.649 5.904 1.00 93.88 99 ASN A O 1
ATOM 767 N N . CYS A 1 100 ? -11.246 1.113 5.955 1.00 94.50 100 CYS A N 1
ATOM 768 C CA . CYS A 1 100 ? -11.705 -0.265 6.095 1.00 94.50 100 CYS A CA 1
ATOM 769 C C . CYS A 1 100 ? -11.928 -0.842 4.704 1.00 94.50 100 CYS A C 1
ATOM 771 O O . CYS A 1 100 ? -12.552 -0.187 3.866 1.00 94.50 100 CYS A O 1
ATOM 773 N N . ILE A 1 101 ? -11.413 -2.042 4.459 1.00 89.06 101 ILE A N 1
ATOM 774 C CA . ILE A 1 101 ? -11.610 -2.739 3.197 1.00 89.06 101 ILE A CA 1
ATOM 775 C C . ILE A 1 101 ? -12.093 -4.150 3.495 1.00 89.06 101 ILE A C 1
ATOM 777 O O . ILE A 1 101 ? -11.402 -4.907 4.179 1.00 89.06 101 ILE A O 1
ATOM 781 N N . ASN A 1 102 ? -13.280 -4.472 2.987 1.00 84.56 102 ASN A N 1
ATOM 782 C CA . ASN A 1 102 ? -13.854 -5.799 3.105 1.00 84.56 102 ASN A CA 1
ATOM 783 C C . ASN A 1 102 ? -13.104 -6.787 2.204 1.00 84.56 102 ASN A C 1
ATOM 785 O O . ASN A 1 102 ? -12.672 -6.430 1.105 1.00 84.56 102 ASN A O 1
ATOM 789 N N . THR A 1 103 ? -12.921 -8.009 2.682 1.00 81.06 103 THR A N 1
ATOM 790 C CA . THR A 1 103 ? -12.144 -9.080 2.056 1.00 81.06 103 THR A CA 1
ATOM 791 C C . THR A 1 103 ? -12.862 -10.406 2.252 1.00 81.06 103 THR A C 1
ATOM 793 O O . THR A 1 103 ? -13.705 -10.568 3.128 1.00 81.06 103 THR A O 1
ATOM 796 N N . ASP A 1 104 ? -12.466 -11.402 1.480 1.00 76.88 104 ASP A N 1
ATOM 797 C CA . ASP A 1 104 ? -12.993 -12.760 1.619 1.00 76.88 104 ASP A CA 1
ATOM 798 C C . ASP A 1 104 ? -12.600 -13.448 2.924 1.00 76.88 104 ASP A C 1
ATOM 800 O O . ASP A 1 104 ? -13.200 -14.432 3.342 1.00 76.88 104 ASP A O 1
ATOM 804 N N . GLU A 1 105 ? -11.564 -12.950 3.590 1.00 75.50 105 GLU A N 1
ATOM 805 C CA . GLU A 1 105 ? -11.128 -13.465 4.884 1.00 75.50 105 GLU A CA 1
ATOM 806 C C . GLU A 1 105 ? -11.667 -12.615 6.053 1.00 75.50 105 GLU A C 1
ATOM 808 O O . GLU A 1 105 ? -11.396 -12.927 7.217 1.00 75.50 105 GLU A O 1
ATOM 813 N N . GLY A 1 106 ? -12.470 -11.577 5.770 1.00 84.88 106 GLY A N 1
ATOM 814 C CA . GLY A 1 106 ? -13.032 -10.624 6.733 1.00 84.88 106 GLY A CA 1
ATOM 815 C C . GLY A 1 106 ? -12.762 -9.182 6.306 1.00 84.88 106 GLY A C 1
ATOM 816 O O . GLY A 1 106 ? -13.215 -8.736 5.266 1.00 84.88 106 GLY A O 1
ATOM 817 N N . TYR A 1 107 ? -11.968 -8.432 7.073 1.00 88.31 107 TYR A N 1
ATOM 818 C CA . TYR A 1 107 ? -11.629 -7.047 6.732 1.00 88.31 107 TYR A CA 1
ATOM 819 C C . TYR A 1 107 ? -10.179 -6.706 7.066 1.00 88.31 107 TYR A C 1
ATOM 821 O O . TYR A 1 107 ? -9.595 -7.182 8.045 1.00 88.31 107 TYR A O 1
ATOM 829 N N . ILE A 1 108 ? -9.600 -5.810 6.271 1.00 89.75 108 ILE A N 1
ATOM 830 C CA . ILE A 1 108 ? -8.264 -5.253 6.488 1.00 89.75 108 ILE A CA 1
ATOM 831 C C . ILE A 1 108 ? -8.391 -3.740 6.653 1.00 89.75 108 ILE A C 1
ATOM 833 O O . ILE A 1 108 ? -9.197 -3.088 5.992 1.00 89.75 108 ILE A O 1
ATOM 837 N N . CYS A 1 109 ? -7.576 -3.167 7.541 1.00 94.62 109 CYS A N 1
ATOM 838 C CA . CYS A 1 109 ? -7.494 -1.721 7.708 1.00 94.62 109 CYS A CA 1
ATOM 839 C C . CYS A 1 109 ? -6.161 -1.223 7.164 1.00 94.62 109 CYS A C 1
ATOM 841 O O . CYS A 1 109 ? -5.104 -1.775 7.472 1.00 94.62 109 CYS A O 1
ATOM 843 N N . THR A 1 110 ? -6.205 -0.157 6.375 1.00 92.25 110 THR A N 1
ATOM 844 C CA . THR A 1 110 ? -5.012 0.474 5.805 1.00 92.25 110 THR A CA 1
ATOM 845 C C . THR A 1 110 ? -5.001 1.948 6.171 1.00 92.25 110 THR A C 1
ATOM 847 O O . THR A 1 110 ? -6.010 2.628 6.017 1.00 92.25 110 THR A O 1
ATOM 850 N N . CYS A 1 111 ? -3.887 2.471 6.690 1.00 89.00 111 CYS A N 1
ATOM 851 C CA . CYS A 1 111 ? -3.815 3.898 7.001 1.00 89.00 111 CYS A CA 1
ATOM 852 C C . CYS A 1 111 ? -4.046 4.740 5.742 1.00 89.00 111 CYS A C 1
ATOM 854 O O . CYS A 1 111 ? -3.516 4.434 4.670 1.00 89.00 111 CYS A O 1
ATOM 856 N N . LYS A 1 112 ? -4.836 5.807 5.890 1.00 84.31 112 LYS A N 1
ATOM 857 C CA . LYS A 1 112 ? -5.072 6.796 4.838 1.00 84.31 112 LYS A CA 1
ATOM 858 C C . LYS A 1 112 ? -3.753 7.426 4.419 1.00 84.31 112 LYS A C 1
ATOM 860 O O . LYS A 1 112 ? -2.770 7.442 5.163 1.00 84.31 112 LYS A O 1
ATOM 865 N N . GLU A 1 113 ? -3.752 7.995 3.224 1.00 77.88 113 GLU A N 1
ATOM 866 C CA . GLU A 1 113 ? -2.595 8.717 2.724 1.00 77.88 113 GLU A CA 1
ATOM 867 C C . GLU A 1 113 ? -2.120 9.793 3.719 1.00 77.88 113 GLU A C 1
ATOM 869 O O . GLU A 1 113 ? -2.911 10.405 4.447 1.00 77.88 113 GLU A O 1
ATOM 874 N N . GLY A 1 114 ? -0.801 9.974 3.807 1.00 73.50 114 GLY A N 1
ATOM 875 C CA . GLY A 1 114 ? -0.187 10.885 4.771 1.00 73.50 114 GLY A CA 1
ATOM 876 C C . GLY A 1 114 ? -0.171 10.372 6.214 1.00 73.50 114 GLY A C 1
ATOM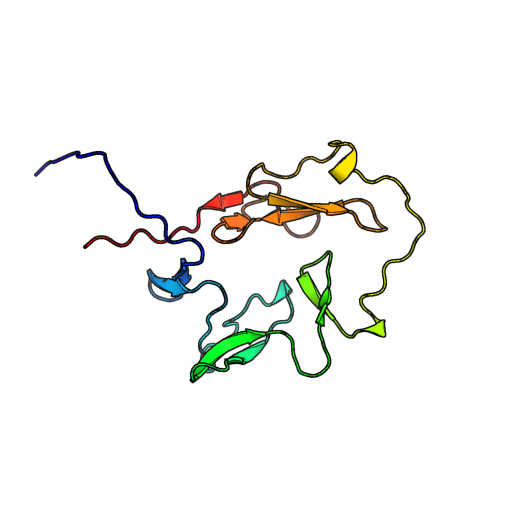 877 O O . GLY A 1 114 ? 0.244 11.119 7.097 1.00 73.50 114 GLY A O 1
ATOM 878 N N . HIS A 1 115 ? -0.574 9.124 6.470 1.00 80.44 115 HIS A N 1
ATOM 879 C CA . HIS A 1 115 ? -0.476 8.483 7.781 1.00 80.44 115 HIS A CA 1
ATOM 880 C C . HIS A 1 115 ? 0.428 7.248 7.730 1.00 80.44 115 HIS A C 1
ATOM 882 O O . HIS A 1 115 ? 0.460 6.522 6.736 1.00 80.44 115 HIS A O 1
ATOM 888 N N . ILE A 1 116 ? 1.168 7.012 8.812 1.00 82.00 116 ILE A N 1
ATOM 889 C CA . ILE A 1 116 ? 1.940 5.787 9.029 1.00 82.00 116 ILE A CA 1
ATOM 890 C C . ILE A 1 116 ? 1.220 4.870 9.996 1.00 82.00 116 ILE A C 1
ATOM 892 O O . ILE A 1 116 ? 0.577 5.321 10.944 1.00 82.00 116 ILE A O 1
ATOM 896 N N . ASP A 1 117 ? 1.361 3.579 9.732 1.00 85.25 117 ASP A N 1
ATOM 897 C CA . ASP A 1 117 ? 0.877 2.536 10.613 1.00 85.25 117 ASP A CA 1
ATOM 898 C C . ASP A 1 117 ? 1.872 2.322 11.757 1.00 85.25 117 ASP A C 1
ATOM 900 O O . ASP A 1 117 ? 3.019 1.932 11.535 1.00 85.25 117 ASP A O 1
ATOM 904 N N . GLU A 1 118 ? 1.424 2.593 12.978 1.00 90.75 118 GLU A N 1
ATOM 905 C CA . GLU A 1 118 ? 2.148 2.345 14.228 1.00 90.75 118 GLU A CA 1
ATOM 906 C C . GLU A 1 118 ? 1.466 1.246 15.056 1.00 90.75 118 GLU A C 1
ATOM 908 O O . GLU A 1 118 ? 1.662 1.146 16.269 1.00 90.75 118 GLU A O 1
ATOM 913 N N . SER A 1 119 ? 0.635 0.413 14.421 1.00 89.81 119 SER A N 1
ATOM 914 C CA . SER A 1 119 ? -0.024 -0.700 15.104 1.00 89.81 119 SER A CA 1
ATOM 915 C C . SER A 1 119 ? 1.028 -1.659 15.683 1.00 89.81 119 SER A C 1
ATOM 917 O O . SER A 1 119 ? 1.992 -1.986 14.986 1.00 89.81 119 SER A O 1
ATOM 919 N N . PRO A 1 120 ? 0.854 -2.166 16.921 1.00 90.00 120 PRO A N 1
ATOM 920 C CA . PRO A 1 120 ? 1.798 -3.111 17.534 1.00 90.00 120 PRO A CA 1
ATOM 921 C C . PRO A 1 120 ? 1.992 -4.407 16.736 1.00 90.00 120 PRO A C 1
ATOM 923 O O . PRO A 1 120 ? 3.027 -5.055 16.843 1.00 90.00 120 PRO A 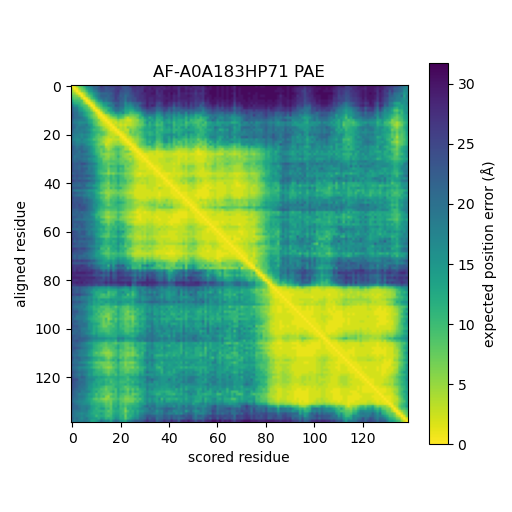O 1
ATOM 926 N N . ASP A 1 121 ? 0.989 -4.791 15.946 1.00 88.19 121 ASP A N 1
ATOM 927 C CA . ASP A 1 121 ? 0.974 -6.012 15.148 1.00 88.19 121 ASP A CA 1
ATOM 928 C C . ASP A 1 121 ? 0.590 -5.693 13.702 1.00 88.19 121 ASP A C 1
ATOM 930 O O . ASP A 1 121 ? -0.523 -5.957 13.255 1.00 88.19 121 ASP A O 1
ATOM 934 N N . GLN A 1 122 ? 1.516 -5.085 12.964 1.00 85.44 122 GLN A N 1
ATOM 935 C CA . GLN A 1 122 ? 1.276 -4.680 11.575 1.00 85.44 122 GLN A CA 1
ATOM 936 C C . GLN A 1 122 ? 1.061 -5.869 10.630 1.00 85.44 122 GLN A C 1
ATOM 938 O O . GLN A 1 122 ? 0.457 -5.707 9.576 1.00 85.44 122 GLN A O 1
ATOM 943 N N . ALA A 1 123 ? 1.560 -7.057 10.986 1.00 80.38 123 ALA A N 1
ATOM 944 C CA . ALA A 1 123 ? 1.452 -8.243 10.144 1.00 80.38 123 ALA A CA 1
ATOM 945 C C . ALA A 1 123 ? 0.038 -8.834 10.164 1.00 80.38 123 ALA A C 1
ATOM 947 O O . ALA A 1 123 ? -0.447 -9.287 9.132 1.00 80.38 123 ALA A O 1
ATOM 948 N N . ARG A 1 124 ? -0.623 -8.835 11.329 1.00 83.38 124 ARG A N 1
ATOM 949 C CA . ARG A 1 124 ? -1.950 -9.456 11.495 1.00 83.38 124 ARG A CA 1
ATOM 950 C C . ARG A 1 124 ? -3.071 -8.440 11.683 1.00 83.38 124 ARG A C 1
ATOM 952 O O . ARG A 1 124 ? -4.227 -8.759 11.427 1.00 83.38 124 ARG A O 1
ATOM 959 N N . LYS A 1 125 ? -2.753 -7.237 12.163 1.00 89.62 125 LYS A N 1
ATOM 960 C CA . LYS A 1 125 ? -3.710 -6.163 12.467 1.00 89.62 125 LYS A CA 1
ATOM 961 C C . LYS A 1 125 ? -3.164 -4.783 12.065 1.00 89.62 125 LYS A C 1
ATOM 963 O O . LYS A 1 125 ? -2.993 -3.920 12.930 1.00 89.62 125 LYS A O 1
ATOM 968 N N . PRO A 1 126 ? -2.895 -4.551 10.768 1.00 91.44 126 PRO A N 1
ATOM 969 C CA . PRO A 1 126 ? -2.489 -3.234 10.288 1.00 91.44 126 PRO A CA 1
ATOM 970 C C . PRO A 1 126 ? -3.611 -2.194 10.444 1.00 91.44 126 PRO A C 1
ATOM 972 O O . PRO A 1 126 ? -4.784 -2.534 10.607 1.00 91.44 126 PRO A O 1
ATOM 975 N N . GLY A 1 127 ? -3.262 -0.911 10.393 1.00 92.38 127 GLY A N 1
ATOM 976 C CA . GLY A 1 127 ? -4.213 0.203 10.295 1.00 92.38 127 GLY A CA 1
ATOM 977 C C . GLY A 1 127 ? -5.102 0.429 11.523 1.00 92.38 127 GLY A C 1
ATOM 978 O O . GLY A 1 127 ? -6.180 1.011 11.396 1.00 92.38 127 GLY A O 1
ATOM 979 N N . ARG A 1 128 ? -4.685 -0.045 12.704 1.00 94.88 128 ARG A N 1
ATOM 980 C CA . ARG A 1 128 ? -5.376 0.162 13.995 1.00 94.88 128 ARG A CA 1
ATOM 981 C C . ARG A 1 128 ? -4.846 1.364 14.769 1.00 94.88 128 ARG A C 1
ATOM 983 O O . ARG A 1 128 ? -5.535 1.889 15.638 1.00 94.88 128 ARG A O 1
ATOM 990 N N . VAL A 1 129 ? -3.630 1.796 14.440 1.00 95.00 129 VAL A N 1
ATOM 991 C CA . VAL A 1 129 ? -3.009 3.016 14.954 1.00 95.00 129 VAL A CA 1
ATOM 992 C C . VAL A 1 129 ? -2.387 3.763 13.781 1.00 95.00 129 VAL A C 1
ATOM 994 O O . VAL A 1 129 ? -1.312 3.399 13.310 1.00 95.00 129 VAL A O 1
ATOM 997 N N . CYS A 1 130 ? -3.055 4.815 13.309 1.00 90.88 130 CYS A N 1
ATOM 998 C CA . CYS A 1 130 ? -2.584 5.612 12.176 1.00 90.88 130 CYS A CA 1
ATOM 999 C C . CYS A 1 130 ? -2.165 7.007 12.636 1.00 90.88 130 CYS A C 1
ATOM 1001 O O . CYS A 1 130 ? -2.996 7.830 13.035 1.00 90.88 130 CYS A O 1
ATOM 1003 N N . ARG A 1 131 ? -0.862 7.296 12.561 1.00 87.12 131 ARG A N 1
ATOM 1004 C CA . ARG A 1 131 ? -0.304 8.595 12.960 1.00 87.12 131 ARG A CA 1
ATOM 1005 C C . ARG A 1 131 ? 0.007 9.466 11.751 1.00 87.12 131 ARG A C 1
ATOM 1007 O O . ARG A 1 131 ? 0.534 8.951 10.768 1.00 87.12 131 ARG A O 1
ATOM 1014 N N . PRO A 1 132 ? -0.291 10.777 11.797 1.00 78.56 132 PRO A N 1
ATOM 1015 C CA . PRO A 1 132 ? 0.070 11.681 10.717 1.00 78.56 132 PRO A CA 1
ATOM 1016 C C . PRO A 1 132 ? 1.580 11.661 10.480 1.00 78.56 132 PRO A C 1
ATOM 1018 O O . PRO A 1 132 ? 2.368 11.945 11.379 1.00 78.56 132 PRO A O 1
ATOM 1021 N N . ARG A 1 133 ? 1.980 11.374 9.243 1.00 68.88 133 ARG A N 1
ATOM 1022 C CA . ARG A 1 133 ? 3.348 11.539 8.736 1.00 68.88 133 ARG A CA 1
ATOM 1023 C C . ARG A 1 133 ? 3.457 12.813 7.896 1.00 68.88 133 ARG A C 1
ATOM 1025 O O . ARG A 1 133 ? 4.168 12.859 6.892 1.00 68.88 133 ARG A O 1
ATOM 1032 N N . THR A 1 134 ? 2.686 13.824 8.290 1.00 59.31 134 THR A N 1
ATOM 1033 C CA . THR A 1 134 ? 2.522 15.079 7.567 1.00 59.31 134 THR A CA 1
ATOM 1034 C C . THR A 1 134 ? 3.772 15.924 7.656 1.00 59.31 134 THR A C 1
ATOM 1036 O O . THR A 1 134 ? 4.312 16.178 8.734 1.00 59.31 134 THR A O 1
ATOM 1039 N N . CYS A 1 135 ? 4.188 16.397 6.496 1.00 59.31 135 CYS A N 1
ATOM 1040 C CA . CYS A 1 135 ? 5.278 17.329 6.368 1.00 59.31 135 CYS A CA 1
ATOM 1041 C C . CYS A 1 135 ? 4.789 18.758 6.637 1.00 59.31 135 CYS A C 1
ATOM 1043 O O . CYS A 1 135 ? 3.851 19.224 5.992 1.00 59.31 135 CYS A O 1
ATOM 1045 N N . LEU A 1 136 ? 5.399 19.448 7.604 1.00 57.81 136 LEU A N 1
ATOM 1046 C CA . LEU A 1 136 ? 5.101 20.849 7.905 1.00 57.81 136 LEU A CA 1
ATOM 1047 C C . LEU A 1 136 ? 6.142 21.729 7.210 1.00 57.81 136 LEU A C 1
ATOM 1049 O O . LEU A 1 136 ? 7.287 21.811 7.649 1.00 57.81 136 LEU A O 1
ATOM 1053 N N . PHE A 1 137 ? 5.761 22.374 6.107 1.00 52.78 137 PHE A N 1
ATOM 1054 C CA . PHE A 1 137 ? 6.614 23.375 5.473 1.00 52.78 137 PHE A CA 1
ATOM 1055 C C . PHE A 1 137 ? 6.588 24.656 6.311 1.00 52.78 137 PHE A C 1
ATOM 1057 O O . PHE A 1 137 ? 5.577 25.354 6.361 1.00 52.78 137 PHE A O 1
ATOM 1064 N N . HIS A 1 138 ? 7.704 24.973 6.963 1.00 48.78 138 HIS A N 1
ATOM 1065 C CA . HIS A 1 138 ? 7.944 26.318 7.476 1.00 48.78 138 HIS A CA 1
ATOM 1066 C C . HIS A 1 138 ? 8.497 27.176 6.337 1.00 48.78 138 HIS A C 1
ATOM 1068 O O . HIS A 1 138 ? 9.447 26.771 5.665 1.00 48.78 138 HIS A O 1
ATOM 1074 N N . ARG A 1 139 ? 7.863 28.325 6.095 1.00 50.31 139 ARG A N 1
ATOM 1075 C CA . ARG A 1 139 ? 8.369 29.347 5.177 1.00 50.31 139 ARG A CA 1
ATOM 1076 C C . ARG A 1 139 ? 9.367 30.248 5.890 1.00 50.31 139 ARG A C 1
ATOM 1078 O O . ARG A 1 139 ? 9.122 30.532 7.084 1.00 50.31 139 ARG A O 1
#

Radius of gyration: 17.72 Å; Cα contacts (8 Å, |Δi|>4): 247; chains: 1; bounding box: 41×51×40 Å

Solvent-accessible surface area (backbone atoms only — not comparable to full-atom values): 8306 Å² total; per-residue (Å²): 132,89,78,94,73,93,81,82,83,73,72,55,88,53,28,23,62,40,93,87,77,43,74,36,54,62,56,52,36,48,79,88,45,84,79,48,32,60,70,87,29,52,36,38,58,36,79,45,99,83,78,49,36,26,49,36,51,49,91,82,35,42,63,25,91,68,82,54,27,40,31,40,72,88,69,56,66,78,59,88,81,41,90,58,50,30,56,86,67,66,73,61,77,49,22,93,51,25,44,67,33,56,40,46,92,34,70,50,27,41,39,34,88,43,35,40,67,68,28,96,43,56,91,86,48,34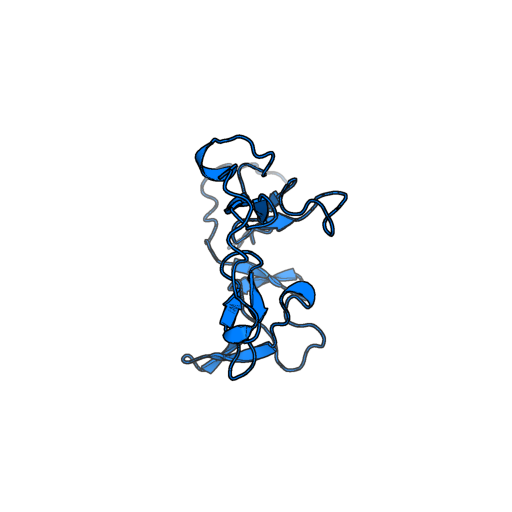,8,49,32,44,44,78,40,63,38,81,83,82,129

Sequence (139 aa):
MERNFFTNLLTTPGYIIGPGGKCQASGTCQPYLPNACDQRRNEECLPDDYGGFTCQCPVNQIRHPVTQICCKFDLCQIDENRLVDECASGIHDCDRNANCINTDEGYICTCKEGHIDESPDQARKPGRVCRPRTCLFHR

InterPro domains:
  IPR000152 EGF-type aspartate/asparagine hydroxylation site [PS00010] (100-111)
  IPR000742 EGF-like domain [PS50026] (83-121)
  IPR000742 EGF-like domain [SM00181] (86-131)
  IPR001881 EGF-like calcium-binding domain [SM00179] (84-131)
  IPR049883 NOTCH1, EGF-like calcium-binding domain [PF07645] (84-116)

Secondary structure (DSSP, 8-state):
------------TTEEE-TTS-EEETTB--TTSTT-S-GGGT-EEEE-TTSSEEEEPPTTEEE-TTT--EEEGGGS---------TTTTT-----TTEEEEEETTEEEEEEPTTEEE--TTTTTSTTSSEEE-B-----

pLDDT: mean 77.34, std 16.12, range [32.28, 97.0]

Mean predicted aligned error: 12.45 Å

Organism: NCBI:txid387005